Protein AF-A0A2G6L198-F1 (afdb_monomer)

Sequence (129 aa):
MAYTSDKLAKISSIAIVVSGALMYVSYLLYLPMPAVFESAATESVGLVLYSLATAGAGFTAWGLMLLKTTVAGISRQQVLQATSVGFGLLGFMRLGTAVFPHTPFEQIIYVPVSEFVIFTLLAIKFYKS

Nearest PDB structures (foldseek):
  7eib-assembly1_A  TM=4.326E-01  e=2.727E+00  Homo sapiens
  6gkf-assembly4_G  TM=3.905E-01  e=4.730E+00  Homo sapiens

Mean predicted aligned error: 4.86 Å

pLDDT: mean 91.16, std 10.25, range [50.06, 98.31]

Foldseek 3Di:
DVVVVVVVLLVVLVVLLVQLVVLQVVLLVCLVPVVVVDDPPPLCPNVVSLVSNLVSLVSNLVSQQSNQQDPVGGDPLSNLQSLLSSLQSLLVSLVSCLVRPGPPCVVVSVVSVVSNVVSNVSSVVSNVD

Secondary structure (DSSP, 8-state):
-HHHHHHHHHHHHHHHHHHHHHHHHHHHHHTT-GGGT--TT-TTHHHHHHHHHHHHHHHHHHHHHHHH-BTTB--HHHHHHHHHHHHHHHHHHHHHHHHS--TTGGGGTHHHHHHHHHHHHHHHHHHT-

Structure (mmCIF, N/CA/C/O backbone):
data_AF-A0A2G6L198-F1
#
_entry.id   AF-A0A2G6L198-F1
#
loop_
_atom_site.group_PDB
_atom_site.id
_atom_site.type_symbol
_atom_site.label_atom_id
_atom_site.label_alt_id
_atom_site.label_comp_id
_atom_site.label_asym_id
_atom_site.label_entity_id
_atom_site.label_seq_id
_atom_site.pdbx_PDB_ins_code
_atom_site.Cartn_x
_atom_site.Cartn_y
_atom_site.Cartn_z
_atom_site.occupancy
_atom_site.B_iso_or_equiv
_atom_site.auth_seq_id
_atom_site.auth_comp_id
_atom_site.auth_asym_id
_atom_site.auth_atom_id
_atom_site.pdbx_PDB_model_num
ATOM 1 N N . MET A 1 1 ? -6.207 5.618 34.904 1.00 50.06 1 MET A N 1
ATOM 2 C CA . MET A 1 1 ? -5.335 4.754 34.071 1.00 50.06 1 MET A CA 1
ATOM 3 C C . MET A 1 1 ? -5.929 4.430 32.698 1.00 50.06 1 MET A C 1
ATOM 5 O O . MET A 1 1 ? -5.174 4.476 31.739 1.00 50.06 1 MET A O 1
ATOM 9 N N . ALA A 1 2 ? -7.240 4.181 32.556 1.00 56.91 2 ALA A N 1
ATOM 10 C CA . ALA A 1 2 ? -7.855 3.858 31.255 1.00 56.91 2 ALA A CA 1
ATOM 11 C C . ALA A 1 2 ? -7.693 4.951 30.170 1.00 56.91 2 ALA A C 1
ATOM 13 O O . ALA A 1 2 ? -7.368 4.640 29.031 1.00 56.91 2 ALA A O 1
ATOM 14 N N . TYR A 1 3 ? -7.822 6.235 30.530 1.00 53.38 3 TYR A N 1
ATOM 15 C CA . TYR A 1 3 ? -7.742 7.359 29.579 1.00 53.38 3 TYR A CA 1
ATOM 16 C C . TYR A 1 3 ? -6.371 7.503 28.886 1.00 53.38 3 TYR A C 1
ATOM 18 O O . TYR A 1 3 ? -6.286 7.785 27.693 1.00 53.38 3 TYR A O 1
ATOM 26 N N . THR A 1 4 ? -5.276 7.278 29.618 1.00 61.41 4 THR A N 1
ATOM 27 C CA . THR A 1 4 ? -3.911 7.381 29.073 1.00 61.41 4 THR A CA 1
ATOM 28 C C . THR A 1 4 ? -3.585 6.218 28.133 1.00 61.41 4 THR A C 1
ATOM 30 O O . THR A 1 4 ? -2.921 6.421 27.118 1.00 61.41 4 THR A O 1
ATOM 33 N N . SER A 1 5 ? -4.094 5.019 28.441 1.00 67.19 5 SER A N 1
ATOM 34 C CA . SER A 1 5 ? -3.927 3.815 27.617 1.00 67.19 5 SER A CA 1
ATOM 35 C C . SER A 1 5 ? -4.630 3.951 26.265 1.00 67.19 5 SER A C 1
ATOM 37 O O . SER A 1 5 ? -4.066 3.569 25.244 1.00 67.19 5 SER A O 1
ATOM 39 N N . ASP A 1 6 ? -5.824 4.544 26.248 1.00 77.88 6 ASP A N 1
ATOM 40 C CA . ASP A 1 6 ? -6.629 4.706 25.033 1.00 77.88 6 ASP A CA 1
ATOM 41 C C . ASP A 1 6 ? -6.017 5.748 24.075 1.00 77.88 6 ASP A C 1
ATOM 43 O O . ASP A 1 6 ? -5.909 5.547 22.863 1.00 77.88 6 ASP A O 1
ATOM 47 N N . LYS A 1 7 ? -5.476 6.838 24.638 1.00 83.25 7 LYS A N 1
ATOM 48 C CA . LYS A 1 7 ? -4.724 7.843 23.874 1.00 83.25 7 LYS A CA 1
ATOM 49 C C . LYS A 1 7 ? -3.444 7.265 23.264 1.00 83.25 7 LYS A C 1
ATOM 51 O O . LYS A 1 7 ? -3.146 7.551 22.105 1.00 83.25 7 LYS A O 1
ATOM 56 N N . LEU A 1 8 ? -2.698 6.462 24.025 1.00 85.75 8 LEU A N 1
ATOM 57 C CA . LEU A 1 8 ? -1.466 5.833 23.545 1.00 85.75 8 LEU A CA 1
ATOM 58 C C . LEU A 1 8 ? -1.761 4.819 22.433 1.00 85.75 8 LEU A C 1
ATOM 60 O O . LEU A 1 8 ? -1.126 4.883 21.386 1.00 85.75 8 LEU A O 1
ATOM 64 N N . ALA A 1 9 ? -2.788 3.979 22.600 1.00 86.00 9 ALA A N 1
ATOM 65 C CA . ALA A 1 9 ? -3.231 3.037 21.572 1.00 86.00 9 ALA A CA 1
ATOM 66 C C . ALA A 1 9 ? -3.615 3.745 20.263 1.00 86.00 9 ALA A C 1
ATOM 68 O O . ALA A 1 9 ? -3.202 3.329 19.175 1.00 86.00 9 ALA A O 1
ATOM 69 N N . LYS A 1 10 ? -4.341 4.866 20.355 1.00 89.56 10 LYS A N 1
ATOM 70 C CA . LYS A 1 10 ? -4.702 5.673 19.185 1.00 89.56 10 LYS A CA 1
ATOM 71 C C . LYS A 1 10 ? -3.473 6.253 18.486 1.00 89.56 10 LYS A C 1
ATOM 73 O O . LYS A 1 10 ? -3.371 6.151 17.267 1.00 89.56 10 LYS A O 1
ATOM 78 N N . ILE A 1 11 ? -2.528 6.819 19.239 1.00 94.00 11 ILE A N 1
ATOM 79 C CA . ILE A 1 11 ? -1.282 7.371 18.681 1.00 94.00 11 ILE A CA 1
ATOM 80 C C . ILE A 1 11 ? -0.462 6.275 17.996 1.00 94.00 11 ILE A C 1
ATOM 82 O O . ILE A 1 11 ? -0.042 6.464 16.857 1.00 94.00 11 ILE A O 1
ATOM 86 N N . SER A 1 12 ? -0.281 5.120 18.640 1.00 92.19 12 SER A N 1
ATOM 87 C CA . SER A 1 12 ? 0.432 3.981 18.052 1.00 92.19 12 SER A CA 1
ATOM 88 C C . SER A 1 12 ? -0.234 3.498 16.765 1.00 92.19 12 SER A C 1
ATOM 90 O O . SER A 1 12 ? 0.453 3.237 15.783 1.00 92.19 12 SER A O 1
ATOM 92 N N . SER A 1 13 ? -1.566 3.447 16.727 1.00 94.12 13 SER A N 1
ATOM 93 C CA . SER A 1 13 ? -2.303 3.037 15.527 1.00 94.12 13 SER A CA 1
ATOM 94 C C . SER A 1 13 ? -2.120 4.030 14.374 1.00 94.12 13 SER A C 1
ATOM 96 O O . SER A 1 13 ? -1.880 3.613 13.243 1.00 94.12 13 SER A O 1
ATOM 98 N N . ILE A 1 14 ? -2.155 5.341 14.655 1.00 95.94 14 ILE A N 1
ATOM 99 C CA . ILE A 1 14 ? -1.842 6.382 13.660 1.00 95.94 14 ILE A CA 1
ATOM 100 C C . ILE A 1 14 ? -0.406 6.225 13.164 1.00 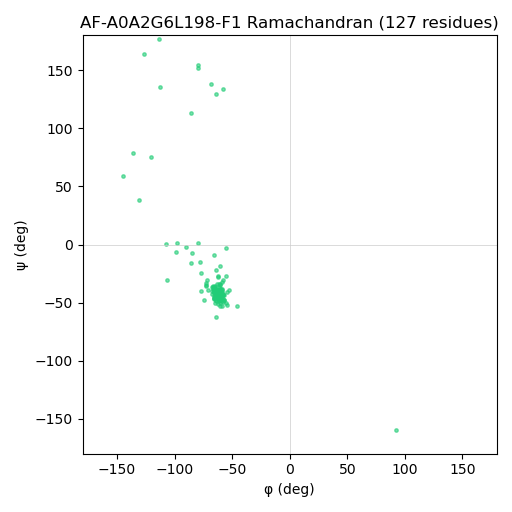95.94 14 ILE A C 1
ATOM 102 O O . ILE A 1 14 ? -0.181 6.256 11.957 1.00 95.94 14 ILE A O 1
ATOM 106 N N . ALA A 1 15 ? 0.554 6.031 14.071 1.00 96.75 15 ALA A N 1
ATOM 107 C CA . ALA A 1 15 ? 1.954 5.849 13.707 1.00 96.75 15 ALA A CA 1
ATOM 108 C C . ALA A 1 15 ? 2.131 4.653 12.760 1.00 96.75 15 ALA A C 1
ATOM 110 O O . ALA A 1 15 ? 2.784 4.798 11.734 1.00 96.75 15 ALA A O 1
ATOM 111 N N . ILE A 1 16 ? 1.469 3.522 13.029 1.00 96.88 16 ILE A N 1
ATOM 112 C CA . ILE A 1 16 ? 1.488 2.342 12.151 1.00 96.88 16 ILE A CA 1
ATOM 113 C C . ILE A 1 16 ? 0.915 2.670 10.763 1.00 96.88 16 ILE A C 1
ATOM 115 O O . ILE A 1 16 ? 1.536 2.328 9.756 1.00 96.88 16 ILE A O 1
ATOM 119 N N . VAL A 1 17 ? -0.233 3.358 10.689 1.00 97.56 17 VAL A N 1
ATOM 120 C CA . VAL A 1 17 ? -0.828 3.765 9.401 1.00 97.56 17 VAL A CA 1
ATOM 121 C C . VAL A 1 17 ? 0.123 4.667 8.619 1.00 97.56 17 VAL A C 1
ATOM 123 O O . VAL A 1 17 ? 0.334 4.437 7.429 1.00 97.56 17 VAL A O 1
ATOM 126 N N . VAL A 1 18 ? 0.699 5.674 9.280 1.00 97.50 18 VAL A N 1
ATOM 127 C CA . VAL A 1 18 ? 1.620 6.637 8.664 1.00 97.50 18 VAL A CA 1
ATOM 128 C C . VAL A 1 18 ? 2.895 5.942 8.198 1.00 97.50 18 VAL A C 1
ATOM 130 O O . VAL A 1 18 ? 3.307 6.149 7.062 1.00 97.50 18 VAL A O 1
ATOM 133 N N . SER A 1 19 ? 3.493 5.076 9.019 1.00 97.38 19 SER A N 1
ATOM 134 C CA . SER A 1 19 ? 4.659 4.282 8.626 1.00 97.38 19 SER A CA 1
ATOM 135 C C . SER A 1 19 ? 4.355 3.400 7.417 1.00 97.38 19 SER A C 1
ATOM 137 O O . SER A 1 19 ? 5.141 3.387 6.473 1.00 97.38 19 SER A O 1
ATOM 139 N N . GLY A 1 20 ? 3.198 2.729 7.401 1.00 97.44 20 GLY A N 1
ATOM 140 C CA . GLY A 1 20 ? 2.770 1.928 6.256 1.00 97.44 20 GLY A CA 1
ATOM 141 C C . GLY A 1 20 ? 2.600 2.759 4.983 1.00 97.44 20 GLY A C 1
ATOM 142 O O . GLY A 1 20 ? 3.117 2.390 3.931 1.00 97.44 20 GLY A O 1
ATOM 143 N N . ALA A 1 21 ? 1.966 3.928 5.095 1.00 97.25 21 ALA A N 1
ATOM 144 C CA . ALA A 1 21 ? 1.790 4.849 3.977 1.00 97.25 21 ALA A CA 1
ATOM 145 C C . ALA A 1 21 ? 3.128 5.395 3.454 1.00 97.25 21 ALA A C 1
ATOM 147 O O . ALA A 1 21 ? 3.320 5.466 2.245 1.00 97.25 21 ALA A O 1
ATOM 148 N N . LEU A 1 22 ? 4.074 5.737 4.334 1.00 97.62 22 LEU A N 1
ATOM 149 C CA . LEU A 1 22 ? 5.402 6.218 3.939 1.00 97.62 22 LEU A CA 1
ATOM 150 C C . LEU A 1 22 ? 6.207 5.142 3.201 1.00 97.62 22 LEU A C 1
ATOM 152 O O . LEU A 1 22 ? 6.780 5.430 2.153 1.00 97.62 22 LEU A O 1
ATOM 156 N N . MET A 1 23 ? 6.211 3.907 3.715 1.00 96.69 23 MET A N 1
ATOM 157 C CA . MET A 1 23 ? 6.848 2.758 3.054 1.00 96.69 23 MET A CA 1
ATOM 158 C C . MET A 1 23 ? 6.230 2.463 1.684 1.00 96.69 23 MET A C 1
ATOM 160 O O . MET A 1 23 ? 6.914 2.036 0.762 1.00 96.69 23 MET A O 1
ATOM 164 N N . TYR A 1 24 ? 4.926 2.683 1.553 1.00 97.19 24 TYR A N 1
ATOM 165 C CA . TYR A 1 24 ? 4.206 2.482 0.307 1.00 97.19 24 TYR A CA 1
ATOM 166 C C . TYR A 1 24 ? 4.500 3.583 -0.721 1.00 97.19 24 TYR A C 1
ATOM 168 O O . TYR A 1 24 ? 4.811 3.307 -1.879 1.00 97.19 24 TYR A O 1
ATOM 176 N N . VAL A 1 25 ? 4.440 4.846 -0.292 1.00 96.38 25 VAL A N 1
ATOM 177 C CA . VAL A 1 25 ? 4.685 6.010 -1.152 1.00 96.38 25 VAL A CA 1
ATOM 178 C C . VAL A 1 25 ? 6.130 6.045 -1.643 1.00 96.38 25 VAL A C 1
ATOM 180 O O . VAL A 1 25 ? 6.352 6.410 -2.794 1.00 96.38 25 VAL A O 1
ATOM 183 N N . SER A 1 26 ? 7.109 5.631 -0.833 1.00 94.25 26 SER A N 1
ATOM 184 C CA . SER A 1 26 ? 8.511 5.599 -1.269 1.00 94.25 26 SER A CA 1
ATOM 185 C C . SER A 1 26 ? 8.722 4.708 -2.496 1.00 94.25 26 SER A C 1
ATOM 187 O O . SER A 1 26 ? 9.440 5.103 -3.412 1.00 94.25 26 SER A O 1
ATOM 189 N N . TYR A 1 27 ? 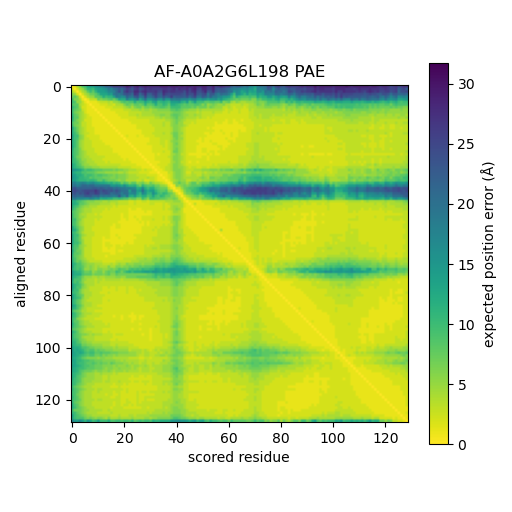8.042 3.562 -2.575 1.00 95.44 27 TYR A N 1
ATOM 190 C CA . TYR A 1 27 ? 8.086 2.709 -3.763 1.00 95.44 27 TYR A CA 1
ATOM 191 C C . TYR A 1 27 ? 7.423 3.361 -4.979 1.00 95.44 27 TYR A C 1
ATOM 193 O O . TYR A 1 27 ? 7.979 3.328 -6.073 1.00 95.44 27 TYR A O 1
ATOM 201 N N . LEU A 1 28 ? 6.268 4.008 -4.796 1.00 94.88 28 LEU A N 1
ATOM 202 C CA . LEU A 1 28 ? 5.597 4.712 -5.893 1.00 94.88 28 LEU A CA 1
ATOM 203 C C . LEU A 1 28 ? 6.424 5.874 -6.451 1.00 94.88 28 LEU A C 1
ATOM 205 O O . LEU A 1 28 ? 6.357 6.142 -7.646 1.00 94.88 28 LEU A O 1
ATOM 209 N N . LEU A 1 29 ? 7.191 6.555 -5.599 1.00 94.12 29 LEU A N 1
ATOM 210 C CA . LEU A 1 29 ? 8.123 7.601 -6.020 1.00 94.12 29 LEU A CA 1
ATOM 211 C C . LEU A 1 29 ? 9.355 7.025 -6.723 1.00 94.12 29 LEU A C 1
ATOM 213 O O . LEU A 1 29 ? 9.868 7.655 -7.641 1.00 94.12 29 LEU A O 1
ATOM 217 N N . TYR A 1 30 ? 9.808 5.838 -6.320 1.00 93.00 30 TYR A N 1
ATOM 218 C CA . TYR A 1 30 ? 10.918 5.136 -6.962 1.00 93.00 30 TYR A CA 1
ATOM 219 C C . TYR A 1 30 ? 10.593 4.705 -8.394 1.00 93.00 30 TYR A C 1
ATOM 221 O O . TYR A 1 30 ? 11.386 4.963 -9.294 1.00 93.00 30 TYR A O 1
ATOM 229 N N . LEU A 1 31 ? 9.416 4.113 -8.613 1.00 92.12 31 LEU A N 1
ATOM 230 C CA . LEU A 1 31 ? 8.998 3.537 -9.896 1.00 92.12 31 LEU A CA 1
ATOM 231 C C . LEU A 1 31 ? 9.273 4.416 -11.139 1.00 92.12 31 LEU A C 1
ATOM 233 O O . LEU A 1 31 ? 9.906 3.925 -12.071 1.00 92.12 31 LEU A O 1
ATOM 237 N N . PRO A 1 32 ? 8.848 5.694 -11.198 1.00 92.38 32 PRO A N 1
ATOM 238 C CA . PRO A 1 32 ? 9.071 6.530 -12.378 1.00 92.38 32 PRO A CA 1
ATOM 239 C C . PRO A 1 32 ? 10.499 7.084 -12.492 1.00 92.38 32 PRO A C 1
ATOM 241 O O . PRO A 1 32 ? 10.857 7.616 -13.541 1.00 92.38 32 PRO A O 1
ATOM 244 N N . MET A 1 33 ? 11.302 7.033 -11.424 1.00 90.94 33 MET A N 1
ATOM 245 C CA . MET A 1 33 ? 12.623 7.670 -11.370 1.00 90.94 33 MET A CA 1
ATOM 246 C C . MET A 1 33 ? 13.647 6.852 -10.558 1.00 90.94 33 MET A C 1
ATOM 248 O O . MET A 1 33 ? 14.236 7.371 -9.606 1.00 90.94 33 MET A O 1
ATOM 252 N N . PRO A 1 34 ? 13.927 5.591 -10.940 1.00 87.44 34 PRO A N 1
ATOM 253 C CA . PRO A 1 34 ? 14.809 4.705 -10.173 1.00 87.44 34 PRO A CA 1
ATOM 254 C C . PRO A 1 34 ? 16.224 5.279 -9.994 1.00 87.44 34 PRO A C 1
ATOM 256 O O . PRO A 1 34 ? 16.817 5.144 -8.925 1.00 87.44 34 PRO A O 1
ATOM 259 N N . ALA A 1 35 ? 16.716 6.039 -10.979 1.00 85.88 35 ALA A N 1
ATOM 260 C CA . ALA A 1 35 ? 18.033 6.680 -10.961 1.00 85.88 35 ALA A CA 1
ATOM 261 C C . ALA A 1 35 ? 18.254 7.688 -9.811 1.00 85.88 35 ALA A C 1
ATOM 263 O O . ALA A 1 35 ? 19.395 8.017 -9.503 1.00 85.88 35 ALA A O 1
ATOM 264 N N . VAL A 1 36 ? 17.191 8.196 -9.172 1.00 86.12 36 VAL A N 1
ATOM 265 C CA . VAL A 1 36 ? 17.307 9.091 -8.000 1.00 86.12 36 VAL A CA 1
ATOM 266 C C . VAL A 1 36 ? 17.653 8.308 -6.727 1.00 86.12 36 VAL A C 1
ATOM 268 O O . VAL A 1 36 ? 18.217 8.861 -5.784 1.00 86.12 36 VAL A O 1
ATOM 271 N N . PHE A 1 37 ? 17.316 7.020 -6.695 1.00 83.44 37 PHE A N 1
ATOM 272 C CA . PHE A 1 37 ? 17.453 6.149 -5.528 1.00 83.44 37 PHE A CA 1
ATOM 273 C C . PHE A 1 37 ? 18.607 5.160 -5.679 1.00 83.44 37 PHE A C 1
ATOM 275 O O . PHE A 1 37 ? 19.212 4.748 -4.690 1.00 83.44 37 PHE A O 1
ATOM 282 N N . GLU A 1 38 ? 18.902 4.764 -6.912 1.00 81.38 38 GLU A N 1
ATOM 283 C CA . GLU A 1 38 ? 19.961 3.822 -7.224 1.00 81.38 38 GLU A CA 1
ATOM 284 C C . GLU A 1 38 ? 21.294 4.553 -7.367 1.00 81.38 38 GLU A C 1
ATOM 286 O O . GLU A 1 38 ? 21.528 5.319 -8.299 1.00 81.38 38 GLU A O 1
ATOM 291 N N . SER A 1 39 ? 22.204 4.282 -6.434 1.00 70.56 39 SER A N 1
ATOM 292 C CA . SER A 1 39 ? 23.628 4.471 -6.698 1.00 70.56 39 SER A CA 1
ATOM 293 C C . SER A 1 39 ? 24.136 3.277 -7.510 1.00 70.56 39 SER A C 1
ATOM 295 O O . SER A 1 39 ? 23.615 2.171 -7.356 1.00 70.56 39 SER A O 1
ATOM 297 N N . ALA A 1 40 ? 25.177 3.464 -8.327 1.00 58.78 40 ALA A N 1
ATOM 298 C CA . ALA A 1 40 ? 25.741 2.438 -9.220 1.00 58.78 40 ALA A CA 1
ATOM 299 C C . ALA A 1 40 ? 26.167 1.107 -8.542 1.00 58.78 40 ALA A C 1
ATOM 301 O O . ALA A 1 40 ? 26.605 0.190 -9.226 1.00 58.78 40 ALA A O 1
ATOM 302 N N . ALA A 1 41 ? 26.062 0.992 -7.214 1.00 55.59 41 ALA A N 1
ATOM 303 C CA . ALA A 1 41 ? 26.450 -0.169 -6.418 1.00 55.59 41 ALA A CA 1
ATOM 304 C C . ALA A 1 41 ? 25.271 -0.991 -5.846 1.00 55.59 41 ALA A C 1
ATOM 306 O O . ALA A 1 41 ? 25.515 -1.957 -5.124 1.00 55.59 41 ALA A O 1
ATOM 307 N N . THR A 1 42 ? 24.007 -0.632 -6.104 1.00 61.81 42 THR A N 1
ATOM 308 C CA . THR A 1 42 ? 22.853 -1.268 -5.435 1.00 61.81 42 THR A CA 1
ATOM 309 C C . THR A 1 42 ? 21.710 -1.605 -6.395 1.00 61.81 42 THR A C 1
ATOM 311 O O . THR A 1 42 ? 20.686 -0.929 -6.403 1.00 61.81 42 THR A O 1
ATOM 314 N N . GLU A 1 43 ? 21.841 -2.701 -7.147 1.00 62.16 43 GLU A N 1
ATOM 315 C CA . GLU A 1 43 ? 20.782 -3.233 -8.035 1.00 62.16 43 GLU A CA 1
ATOM 316 C C . GLU A 1 43 ? 19.534 -3.745 -7.277 1.00 62.16 43 GLU A C 1
ATOM 318 O O . GLU A 1 43 ? 18.502 -4.051 -7.867 1.00 62.16 43 GLU A O 1
ATOM 323 N N . SER A 1 44 ? 19.589 -3.834 -5.944 1.00 79.88 44 SER A N 1
ATOM 324 C CA . SER A 1 44 ? 18.529 -4.416 -5.110 1.00 79.88 44 SER A CA 1
ATOM 325 C C . SER A 1 44 ? 17.568 -3.402 -4.473 1.00 79.88 44 SER A C 1
ATOM 327 O O . SER A 1 44 ? 16.671 -3.811 -3.732 1.00 79.88 44 SER A O 1
ATOM 329 N N . VAL A 1 45 ? 17.718 -2.094 -4.723 1.00 87.75 45 VAL A N 1
ATOM 330 C CA . VAL A 1 45 ? 16.874 -1.058 -4.085 1.00 87.75 45 VAL A CA 1
ATOM 331 C C . VAL A 1 45 ? 15.407 -1.212 -4.478 1.00 87.75 45 VAL A C 1
ATOM 333 O O . VAL A 1 45 ? 14.539 -1.174 -3.603 1.00 87.75 45 VAL A O 1
ATOM 336 N N . GLY A 1 46 ? 15.122 -1.473 -5.757 1.00 88.88 46 GLY A N 1
ATOM 337 C CA . GLY A 1 46 ? 13.755 -1.668 -6.238 1.00 88.88 46 GLY A CA 1
ATOM 338 C C . GLY A 1 46 ? 13.025 -2.809 -5.535 1.00 88.88 46 GLY A C 1
ATOM 339 O O . GLY A 1 46 ? 11.888 -2.636 -5.107 1.00 88.88 46 GLY A O 1
ATOM 340 N N . LEU A 1 47 ? 13.693 -3.947 -5.317 1.00 91.00 47 LEU A N 1
ATOM 341 C CA . LEU A 1 47 ? 13.123 -5.086 -4.585 1.00 91.00 47 LEU A CA 1
ATOM 342 C C . LEU A 1 47 ? 12.896 -4.789 -3.099 1.00 91.00 47 LEU A C 1
ATOM 344 O O . LEU A 1 47 ? 11.898 -5.237 -2.524 1.00 91.00 47 LEU A O 1
ATOM 348 N N . VAL A 1 48 ? 13.796 -4.028 -2.472 1.00 92.38 48 VAL A N 1
ATOM 349 C CA . VAL A 1 48 ? 13.636 -3.598 -1.077 1.00 92.38 48 VAL A CA 1
ATOM 350 C C . VAL A 1 48 ? 12.432 -2.671 -0.947 1.00 92.38 48 VAL A C 1
ATOM 352 O O . VAL A 1 48 ? 11.563 -2.923 -0.114 1.00 92.38 48 VAL A O 1
ATOM 355 N N . LEU A 1 49 ? 12.332 -1.643 -1.792 1.00 93.88 49 LEU A N 1
ATOM 356 C CA . LEU A 1 49 ? 11.207 -0.706 -1.777 1.00 93.88 49 LEU A CA 1
ATOM 357 C C . LEU A 1 49 ? 9.889 -1.399 -2.128 1.00 93.88 49 LEU A C 1
ATOM 359 O O . LEU A 1 49 ? 8.882 -1.170 -1.466 1.00 93.88 49 LEU A O 1
ATOM 363 N N . TYR A 1 50 ? 9.913 -2.318 -3.090 1.00 94.56 50 TYR A N 1
ATOM 364 C CA . TYR A 1 50 ? 8.781 -3.173 -3.424 1.00 94.56 50 TYR A CA 1
ATOM 365 C C . TYR A 1 50 ? 8.310 -3.987 -2.195 1.00 94.56 50 TYR A C 1
ATOM 367 O O . TYR A 1 50 ? 7.126 -4.007 -1.842 1.00 94.56 50 TYR A O 1
ATOM 375 N N . SER A 1 51 ? 9.240 -4.623 -1.479 1.00 94.75 51 SER A N 1
ATOM 376 C CA . SER A 1 51 ? 8.921 -5.415 -0.282 1.00 94.75 51 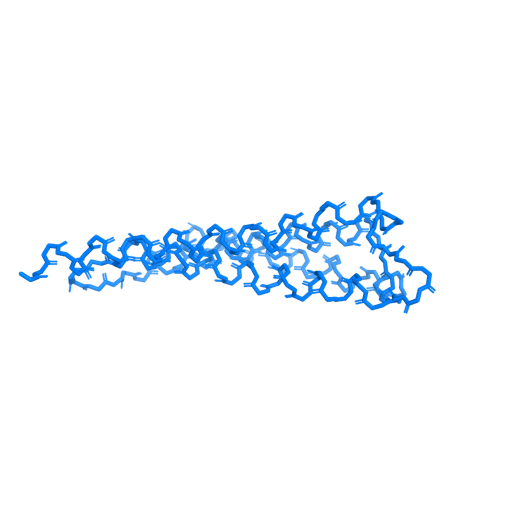SER A CA 1
ATOM 377 C C . SER A 1 51 ? 8.393 -4.535 0.853 1.00 94.75 51 SER A C 1
ATOM 379 O O . SER A 1 51 ? 7.427 -4.899 1.529 1.00 94.75 51 SER A O 1
ATOM 381 N N . LEU A 1 52 ? 8.976 -3.346 1.027 1.00 96.06 52 LEU A N 1
ATOM 382 C CA . LEU A 1 52 ? 8.521 -2.348 1.992 1.00 96.06 52 LEU A CA 1
ATOM 383 C C . LEU A 1 52 ? 7.118 -1.842 1.668 1.00 96.06 52 LEU A C 1
ATOM 385 O O . LEU A 1 52 ? 6.309 -1.731 2.581 1.00 96.06 52 LEU A O 1
ATOM 389 N N . ALA A 1 53 ? 6.787 -1.595 0.403 1.00 97.19 53 ALA A N 1
ATOM 390 C CA . ALA A 1 53 ? 5.439 -1.192 0.018 1.00 97.19 53 ALA A CA 1
ATOM 391 C C . ALA A 1 53 ? 4.412 -2.306 0.249 1.00 97.19 53 ALA A C 1
ATOM 393 O O . ALA A 1 53 ? 3.310 -2.033 0.727 1.00 97.19 53 ALA A O 1
ATOM 394 N N . THR A 1 54 ? 4.792 -3.564 0.013 1.00 96.81 54 THR A N 1
ATOM 395 C CA . THR A 1 54 ? 3.953 -4.729 0.340 1.00 96.81 54 THR A CA 1
ATOM 396 C C . THR A 1 54 ? 3.670 -4.797 1.845 1.00 96.81 54 THR A C 1
ATOM 398 O O . THR A 1 54 ? 2.513 -4.904 2.262 1.00 96.81 54 THR A O 1
ATOM 401 N N . ALA A 1 55 ? 4.710 -4.675 2.676 1.00 97.50 55 ALA A N 1
ATOM 402 C CA . ALA A 1 55 ? 4.561 -4.606 4.130 1.00 97.50 55 ALA A CA 1
ATOM 403 C C . ALA A 1 55 ? 3.756 -3.369 4.562 1.00 97.50 55 ALA A C 1
ATOM 405 O O . ALA A 1 55 ? 2.898 -3.458 5.440 1.00 97.50 55 ALA A O 1
ATOM 406 N N . GLY A 1 56 ? 3.979 -2.236 3.896 1.00 97.69 56 GLY A N 1
ATOM 407 C CA . GLY A 1 56 ? 3.312 -0.966 4.142 1.00 97.69 56 GLY A CA 1
ATOM 408 C C . GLY A 1 56 ? 1.807 -1.041 3.914 1.00 97.69 56 GLY A C 1
ATOM 409 O O . GLY A 1 56 ? 1.046 -0.586 4.765 1.00 97.69 56 GLY A O 1
ATOM 410 N N . ALA A 1 57 ? 1.360 -1.714 2.850 1.00 97.81 57 ALA A N 1
ATOM 411 C CA . ALA A 1 57 ? -0.056 -1.999 2.621 1.00 97.81 57 ALA A CA 1
ATOM 412 C C . ALA A 1 57 ? -0.675 -2.814 3.775 1.00 97.81 57 ALA A C 1
ATOM 414 O O . ALA A 1 57 ? -1.783 -2.516 4.233 1.00 97.81 57 ALA A O 1
ATOM 415 N N . GLY A 1 58 ? 0.065 -3.802 4.292 1.00 97.31 58 GLY A N 1
ATOM 416 C CA . GLY A 1 58 ? -0.320 -4.577 5.472 1.00 97.31 58 GLY A CA 1
ATOM 417 C C . GLY A 1 58 ? -0.399 -3.728 6.744 1.00 97.31 58 GLY A C 1
ATOM 418 O O . GLY A 1 58 ? -1.389 -3.802 7.474 1.00 97.31 58 GLY A O 1
ATOM 419 N N . PHE A 1 59 ? 0.595 -2.872 6.989 1.00 97.31 59 PHE A N 1
ATOM 420 C CA . PHE A 1 59 ? 0.602 -1.944 8.122 1.00 97.31 59 PHE A CA 1
ATOM 421 C C . PHE A 1 59 ? -0.531 -0.930 8.045 1.00 97.31 59 PHE A C 1
ATOM 423 O O . PHE A 1 59 ? -1.187 -0.692 9.054 1.00 97.31 59 PHE A O 1
ATOM 430 N N . THR A 1 60 ? -0.839 -0.380 6.873 1.00 97.50 60 THR A N 1
ATOM 431 C CA . THR A 1 60 ? -1.988 0.515 6.715 1.00 97.50 60 THR A CA 1
ATOM 432 C C . THR A 1 60 ? -3.292 -0.202 7.056 1.00 97.50 60 THR A C 1
ATOM 434 O O . THR A 1 60 ? -4.072 0.315 7.856 1.00 97.50 60 THR A O 1
ATOM 437 N N . ALA A 1 61 ? -3.517 -1.413 6.537 1.00 97.00 61 ALA A N 1
ATOM 438 C CA . ALA A 1 61 ? -4.700 -2.201 6.884 1.00 97.00 61 ALA A CA 1
ATOM 439 C C . ALA A 1 61 ? -4.766 -2.503 8.392 1.00 97.00 61 ALA A C 1
ATOM 441 O O . ALA A 1 61 ? -5.804 -2.309 9.024 1.00 97.00 61 ALA A O 1
ATOM 442 N N . TRP A 1 62 ? -3.655 -2.923 8.998 1.00 95.94 62 TRP A N 1
ATOM 443 C CA . TRP A 1 62 ? -3.607 -3.226 10.426 1.00 95.94 62 TRP A CA 1
ATOM 444 C C . TRP A 1 62 ? -3.821 -1.983 11.295 1.00 95.94 62 TRP A C 1
ATOM 446 O O . TRP A 1 62 ? -4.663 -1.991 12.191 1.00 95.94 62 TRP A O 1
ATOM 456 N N . GLY A 1 63 ? -3.143 -0.880 11.000 1.00 95.06 63 GLY A N 1
ATOM 457 C CA . GLY A 1 63 ? -3.330 0.376 11.715 1.00 95.06 63 GLY A CA 1
ATOM 458 C C . GLY A 1 63 ? -4.777 0.879 11.631 1.00 95.06 63 GLY A C 1
ATOM 459 O O . GLY A 1 63 ? -5.326 1.324 12.637 1.00 95.06 63 GLY A O 1
ATOM 460 N N . LEU A 1 64 ? -5.445 0.719 10.482 1.00 94.62 64 LEU A N 1
ATOM 461 C CA . LEU A 1 64 ? -6.873 1.032 10.333 1.00 94.62 64 LEU A CA 1
ATOM 462 C C . LEU A 1 64 ? -7.777 0.128 11.181 1.00 94.62 64 LEU A C 1
ATOM 464 O O . LEU A 1 64 ? -8.773 0.612 11.720 1.00 94.62 64 LEU A O 1
ATOM 468 N N . MET A 1 65 ? -7.442 -1.160 11.318 1.00 94.94 65 MET A N 1
ATOM 469 C CA . MET A 1 65 ? -8.148 -2.061 12.236 1.00 94.94 65 MET A CA 1
ATOM 470 C C . MET A 1 65 ? -7.991 -1.590 13.681 1.00 94.94 65 MET A C 1
ATOM 472 O O . MET A 1 65 ? -8.992 -1.395 14.364 1.00 94.94 65 MET A O 1
ATOM 476 N N . LEU A 1 66 ? -6.756 -1.334 14.120 1.00 93.12 66 LEU A N 1
ATOM 477 C CA . LEU A 1 66 ? -6.468 -0.901 15.489 1.00 93.12 66 LEU A CA 1
ATOM 478 C C . LEU A 1 66 ? -7.133 0.437 15.835 1.00 93.12 66 LEU A C 1
ATOM 480 O O . LEU A 1 66 ? -7.643 0.591 16.940 1.00 93.12 66 LEU A O 1
ATOM 484 N N . LEU A 1 67 ? -7.216 1.367 14.878 1.00 91.19 67 LEU A N 1
ATOM 485 C CA . LEU A 1 67 ? -7.928 2.639 15.048 1.00 91.19 67 LEU A CA 1
ATOM 486 C C . LEU A 1 67 ? -9.427 2.479 15.314 1.00 91.19 67 LEU A C 1
ATOM 488 O O . LEU A 1 67 ? -10.038 3.366 15.910 1.00 91.19 67 LEU A O 1
ATOM 492 N N . LYS A 1 68 ? -10.026 1.395 14.820 1.00 89.06 68 LYS A N 1
ATOM 493 C CA . LYS A 1 68 ? -11.458 1.107 14.949 1.00 89.06 68 LYS A CA 1
ATOM 494 C C . LYS A 1 68 ? -11.768 0.123 16.079 1.00 89.06 68 LYS A C 1
ATOM 496 O O . LYS A 1 68 ? -12.946 -0.111 16.350 1.00 89.06 68 LYS A O 1
ATOM 501 N N . THR A 1 69 ? -10.746 -0.447 16.715 1.00 89.56 69 THR A N 1
ATOM 502 C CA . THR A 1 69 ? -10.908 -1.354 17.850 1.00 89.56 69 THR A CA 1
ATOM 503 C C . THR A 1 69 ? -11.535 -0.608 19.019 1.00 89.56 69 THR A C 1
ATOM 505 O O . THR A 1 69 ? -11.078 0.461 19.416 1.00 89.56 69 THR A O 1
ATOM 508 N N . THR A 1 70 ? -12.586 -1.192 19.583 1.00 85.50 70 THR A N 1
ATOM 509 C CA . THR A 1 70 ? -13.255 -0.675 20.780 1.00 85.50 70 THR A CA 1
ATOM 510 C C . THR A 1 70 ? -13.060 -1.637 21.948 1.00 85.50 70 THR A C 1
ATOM 512 O O . THR A 1 70 ? -12.517 -2.729 21.782 1.00 85.50 70 THR A O 1
ATOM 515 N N . VAL A 1 71 ? -13.562 -1.276 23.131 1.00 81.75 71 VAL A N 1
ATOM 516 C CA . VAL A 1 71 ? -13.598 -2.180 24.296 1.00 81.75 71 VAL A CA 1
ATOM 517 C C . VAL A 1 71 ? -14.371 -3.473 23.989 1.00 81.75 71 VAL A C 1
ATOM 519 O O . VAL A 1 71 ? -14.025 -4.531 24.502 1.00 81.75 71 VAL A O 1
ATOM 522 N N . ALA A 1 72 ? -15.375 -3.411 23.107 1.00 83.06 72 ALA A N 1
ATOM 523 C CA . ALA A 1 72 ? -16.137 -4.575 22.648 1.00 83.06 72 ALA A CA 1
ATOM 524 C C . ALA A 1 72 ? -15.406 -5.402 21.566 1.00 83.06 72 ALA A C 1
ATOM 526 O O . ALA A 1 72 ? -15.949 -6.387 21.069 1.00 83.06 72 ALA A O 1
ATOM 527 N N . GLY A 1 73 ? -14.183 -5.013 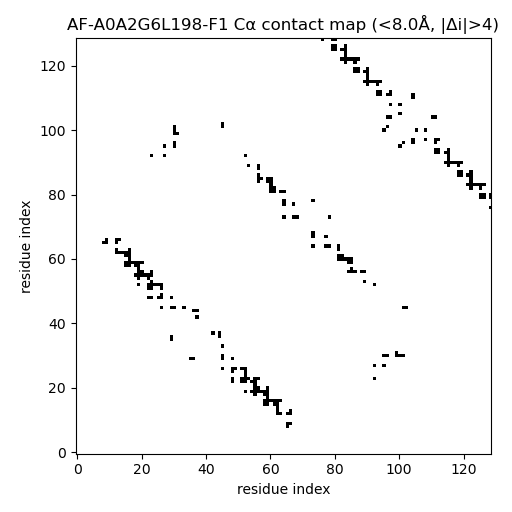21.192 1.00 88.44 73 GLY A N 1
ATOM 528 C CA . GLY A 1 73 ? -13.391 -5.634 20.136 1.00 88.44 73 GLY A CA 1
ATOM 529 C C . GLY A 1 73 ? -13.583 -4.978 18.767 1.00 88.44 73 GLY A C 1
ATOM 530 O O . GLY A 1 73 ? -13.990 -3.815 18.659 1.00 88.44 73 GLY A O 1
ATOM 531 N N . ILE A 1 74 ? -13.239 -5.736 17.721 1.00 92.62 74 ILE A N 1
ATOM 532 C CA . ILE A 1 74 ? -13.368 -5.350 16.311 1.00 92.62 74 ILE A CA 1
ATOM 533 C C . ILE A 1 74 ? -14.428 -6.218 15.629 1.00 92.62 74 ILE A C 1
ATOM 535 O O . ILE A 1 74 ? -14.464 -7.437 15.808 1.00 92.62 74 ILE A O 1
ATOM 539 N N . SER A 1 75 ? -15.305 -5.601 14.839 1.00 94.19 75 SER A N 1
ATOM 540 C CA . SER A 1 75 ? -16.329 -6.331 14.095 1.00 94.19 75 SER A CA 1
ATOM 541 C C . SER A 1 75 ? -15.755 -6.966 12.828 1.00 94.19 75 SER A C 1
ATOM 543 O O . SER A 1 75 ? -14.802 -6.465 12.225 1.00 94.19 75 SER A O 1
ATOM 545 N N . ARG A 1 76 ? -16.392 -8.045 12.357 1.00 94.56 76 ARG A N 1
ATOM 546 C CA . ARG A 1 76 ? -16.037 -8.681 11.077 1.00 94.56 76 ARG A CA 1
ATOM 547 C C . ARG A 1 76 ? -16.050 -7.679 9.920 1.00 94.56 76 ARG A C 1
ATOM 549 O O . ARG A 1 76 ? -15.151 -7.703 9.088 1.00 94.56 76 ARG A O 1
ATOM 556 N N . GLN A 1 77 ? -17.038 -6.786 9.886 1.00 94.31 77 GLN A N 1
ATOM 557 C CA . GLN A 1 77 ? -17.154 -5.771 8.841 1.00 94.31 77 GLN A CA 1
ATOM 558 C C . GLN A 1 77 ? -15.973 -4.790 8.870 1.00 94.31 77 GLN A C 1
ATOM 560 O O . GLN A 1 77 ? -15.433 -4.444 7.825 1.00 94.31 77 GLN A O 1
ATOM 565 N N . GLN A 1 78 ? -15.524 -4.372 10.057 1.00 94.31 78 GLN A N 1
ATOM 566 C CA . GLN A 1 78 ? -14.363 -3.487 10.190 1.00 94.31 78 GLN A CA 1
ATOM 567 C C . GLN A 1 78 ? -13.073 -4.160 9.710 1.00 94.31 78 GLN A C 1
ATOM 569 O O . GLN A 1 78 ? -12.280 -3.512 9.026 1.00 94.31 78 GLN A O 1
ATOM 574 N N . VAL A 1 79 ? -12.891 -5.450 10.021 1.00 96.25 79 VAL A N 1
ATOM 575 C CA . VAL A 1 79 ? -11.766 -6.247 9.508 1.00 96.25 79 VAL A CA 1
ATOM 576 C C . VAL A 1 79 ? -11.815 -6.294 7.983 1.00 96.25 79 VAL A C 1
ATOM 578 O O . VAL A 1 79 ? -10.852 -5.894 7.340 1.00 96.25 79 VAL A O 1
ATOM 581 N N . LEU A 1 80 ? -12.949 -6.691 7.396 1.00 96.75 80 LEU A N 1
ATOM 582 C CA . LEU A 1 80 ? -13.097 -6.799 5.939 1.00 96.75 80 LEU A CA 1
ATOM 583 C C . LEU A 1 80 ? -12.861 -5.459 5.230 1.00 96.75 80 LEU A C 1
ATOM 585 O O . LEU A 1 80 ? -12.130 -5.411 4.241 1.00 96.75 80 LEU A O 1
ATOM 589 N N . GLN A 1 81 ? -13.383 -4.356 5.769 1.00 96.06 81 GLN A N 1
ATOM 590 C CA . GLN A 1 81 ? -13.127 -3.020 5.230 1.00 96.06 81 GLN A CA 1
ATOM 591 C C . GLN A 1 81 ? -11.644 -2.644 5.294 1.00 96.06 81 GLN A C 1
ATOM 593 O O . GLN A 1 81 ? -11.099 -2.145 4.313 1.00 96.06 81 GLN A O 1
ATOM 598 N N . ALA A 1 82 ? -10.958 -2.890 6.408 1.00 96.25 82 ALA A N 1
ATOM 599 C CA . ALA A 1 82 ? -9.532 -2.587 6.510 1.00 96.25 82 ALA A CA 1
ATOM 600 C C . ALA A 1 82 ? -8.687 -3.484 5.58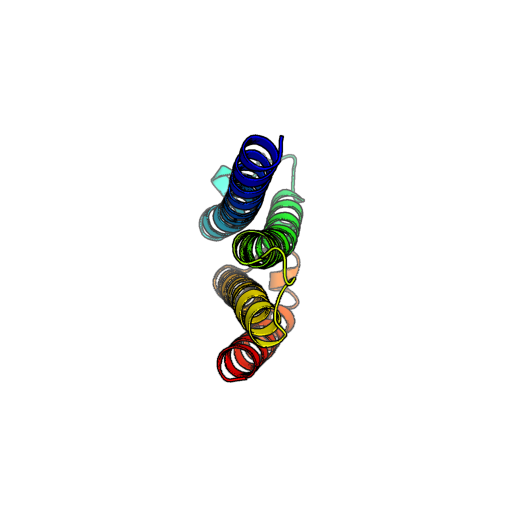8 1.00 96.25 82 ALA A C 1
ATOM 602 O O . ALA A 1 82 ? -7.785 -3.004 4.900 1.00 96.25 82 ALA A O 1
ATOM 603 N N . THR A 1 83 ? -9.030 -4.769 5.495 1.00 97.00 83 THR A N 1
ATOM 604 C CA . THR A 1 83 ? -8.430 -5.714 4.549 1.00 97.00 83 THR A CA 1
ATOM 605 C C . THR A 1 83 ? -8.646 -5.271 3.100 1.00 97.00 83 THR A C 1
ATOM 607 O O . THR A 1 83 ? -7.719 -5.364 2.298 1.00 97.00 83 THR A O 1
ATOM 610 N N . SER A 1 84 ? -9.818 -4.719 2.764 1.00 98.00 84 SER A N 1
ATOM 611 C CA . SER A 1 84 ? -10.085 -4.176 1.426 1.00 98.00 84 SER A CA 1
ATOM 612 C C . SER A 1 84 ? -9.128 -3.045 1.051 1.00 98.00 84 SER A C 1
ATOM 614 O O . SER A 1 84 ? -8.658 -3.000 -0.082 1.00 98.00 84 SER A O 1
ATOM 616 N N . VAL A 1 85 ? -8.769 -2.186 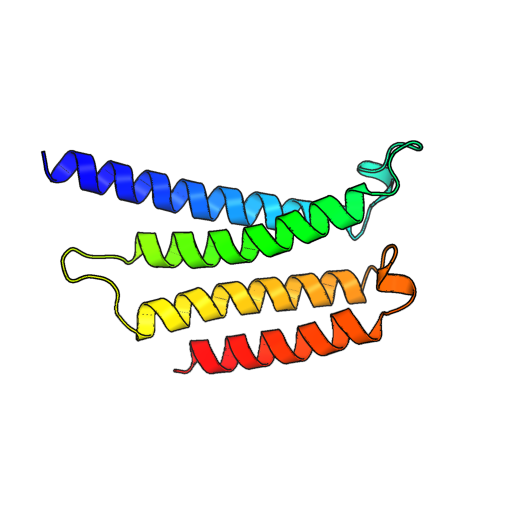2.013 1.00 97.62 85 VAL A N 1
ATOM 617 C CA . VAL A 1 85 ? -7.779 -1.121 1.806 1.00 97.62 85 VAL A CA 1
ATOM 618 C C . VAL A 1 85 ? -6.402 -1.723 1.542 1.00 97.62 85 VAL A C 1
ATOM 620 O O . VAL A 1 85 ? -5.748 -1.326 0.583 1.00 97.62 85 VAL A O 1
ATOM 623 N N . GLY A 1 86 ? -5.987 -2.718 2.334 1.00 97.62 86 GLY A N 1
ATOM 624 C CA . GLY A 1 86 ? -4.717 -3.421 2.124 1.00 97.62 86 GLY A CA 1
ATOM 625 C C . GLY A 1 86 ? -4.613 -4.037 0.727 1.00 97.62 86 GLY A C 1
ATOM 626 O O . GLY A 1 86 ? -3.638 -3.799 0.021 1.00 97.62 86 GLY A O 1
ATOM 627 N N . PHE A 1 87 ? -5.649 -4.752 0.280 1.00 98.25 87 PHE A N 1
ATOM 628 C CA . PHE A 1 87 ? -5.692 -5.294 -1.082 1.00 98.25 87 PHE A CA 1
ATOM 629 C C . PHE A 1 87 ? -5.759 -4.208 -2.159 1.00 98.25 87 PHE A C 1
ATOM 631 O O . PHE A 1 87 ? -5.134 -4.358 -3.203 1.00 98.25 87 PHE A O 1
ATOM 638 N N . GLY A 1 88 ? -6.466 -3.103 -1.915 1.00 98.25 88 GLY A N 1
ATOM 639 C CA . GLY A 1 88 ? -6.507 -1.972 -2.841 1.00 98.25 88 GLY A CA 1
ATOM 640 C C . GLY A 1 88 ? -5.125 -1.350 -3.049 1.00 98.25 88 GLY A C 1
ATOM 641 O O . GLY A 1 88 ? -4.732 -1.098 -4.187 1.00 98.25 88 GLY A O 1
ATOM 642 N N . LEU A 1 89 ? -4.365 -1.178 -1.964 1.00 98.19 89 LEU A N 1
ATOM 643 C CA . LEU A 1 89 ? -2.975 -0.725 -2.009 1.00 98.19 89 LEU A CA 1
ATOM 644 C C . LEU A 1 89 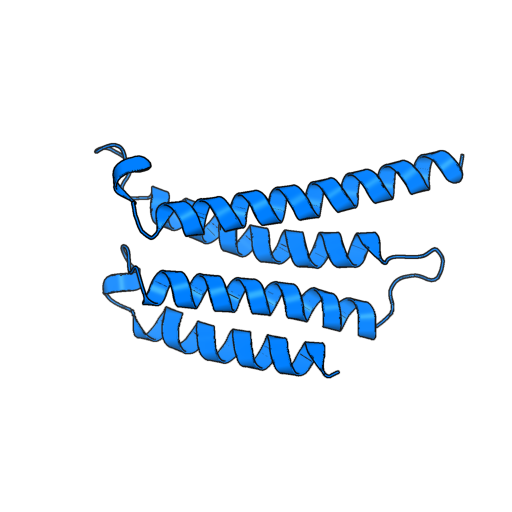? -2.086 -1.741 -2.734 1.00 98.19 89 LEU A C 1
ATOM 646 O O . LEU A 1 89 ? -1.376 -1.372 -3.659 1.00 98.19 89 LEU A O 1
ATOM 650 N N . LEU A 1 90 ? -2.167 -3.033 -2.406 1.00 98.19 90 LEU A N 1
ATOM 651 C CA . LEU A 1 90 ? -1.403 -4.052 -3.137 1.00 98.19 90 LEU A CA 1
ATOM 652 C C . LEU A 1 90 ? -1.718 -4.033 -4.637 1.00 98.19 90 LEU A C 1
ATOM 654 O O . LEU A 1 90 ? -0.802 -4.062 -5.452 1.00 98.19 90 LEU A O 1
ATOM 658 N N . GLY A 1 91 ? -2.993 -3.921 -5.013 1.00 97.88 91 GLY A N 1
ATOM 659 C CA . GLY A 1 91 ? -3.401 -3.791 -6.408 1.00 97.88 91 GLY A CA 1
ATOM 660 C C . GLY A 1 91 ? -2.777 -2.564 -7.073 1.00 97.88 91 GLY A C 1
ATOM 661 O O . GLY A 1 91 ? -2.122 -2.692 -8.104 1.00 97.88 91 GLY A O 1
ATOM 662 N N . PHE A 1 92 ? -2.917 -1.382 -6.475 1.00 97.56 92 PHE A N 1
ATOM 663 C CA . PHE A 1 92 ? -2.368 -0.152 -7.053 1.00 97.56 92 PHE A CA 1
ATOM 664 C C . PHE A 1 92 ? -0.840 -0.187 -7.174 1.00 97.56 92 PHE A C 1
ATOM 666 O O . PHE A 1 92 ? -0.289 0.245 -8.183 1.00 97.56 92 PHE A O 1
ATOM 673 N N . MET A 1 93 ? -0.155 -0.763 -6.190 1.00 96.75 93 MET A N 1
ATOM 674 C CA . MET A 1 93 ? 1.278 -1.017 -6.258 1.00 96.75 93 MET A CA 1
ATOM 675 C C . MET A 1 93 ? 1.629 -1.900 -7.456 1.00 96.75 93 MET A C 1
ATOM 677 O O . MET A 1 93 ? 2.543 -1.562 -8.203 1.00 96.75 93 MET A O 1
ATOM 681 N N . ARG A 1 94 ? 0.888 -2.996 -7.675 1.00 97.31 94 ARG A N 1
ATOM 682 C CA . ARG A 1 94 ? 1.116 -3.888 -8.821 1.00 97.31 94 ARG A CA 1
ATOM 683 C C . ARG A 1 94 ? 0.828 -3.228 -10.157 1.00 97.31 94 ARG A C 1
ATOM 685 O O . ARG A 1 94 ? 1.568 -3.461 -11.107 1.00 97.31 94 ARG A O 1
ATOM 692 N N . LEU A 1 95 ? -0.186 -2.369 -10.220 1.00 97.00 95 LEU A N 1
ATOM 693 C CA . LEU A 1 95 ? -0.420 -1.525 -11.386 1.00 97.00 95 LEU A CA 1
ATOM 694 C C . LEU A 1 95 ? 0.787 -0.614 -11.643 1.00 97.00 95 LEU A C 1
ATOM 696 O O . LEU A 1 95 ? 1.257 -0.542 -12.773 1.00 97.00 95 LEU A O 1
ATOM 700 N N . GLY A 1 96 ? 1.326 0.021 -10.600 1.00 95.56 96 GLY A N 1
ATOM 701 C CA . GLY A 1 96 ? 2.550 0.816 -10.685 1.00 95.56 96 GLY A CA 1
ATOM 702 C C . GLY A 1 96 ? 3.728 0.015 -11.245 1.00 95.56 96 GLY A C 1
ATOM 703 O O . GLY A 1 96 ? 4.347 0.456 -12.208 1.00 95.56 96 GLY A O 1
ATOM 704 N N . THR A 1 97 ? 3.992 -1.178 -10.705 1.00 94.88 97 THR A N 1
ATOM 705 C CA . THR A 1 97 ? 5.046 -2.084 -11.198 1.00 94.88 97 THR A CA 1
ATOM 706 C C . THR A 1 97 ? 4.812 -2.521 -12.645 1.00 94.88 97 THR A C 1
ATOM 708 O O . THR A 1 97 ? 5.765 -2.716 -13.388 1.00 94.88 97 THR A O 1
ATOM 711 N N . ALA A 1 98 ? 3.557 -2.689 -13.068 1.00 95.69 98 ALA A N 1
ATOM 712 C CA . ALA A 1 98 ? 3.239 -3.044 -14.448 1.00 95.69 98 ALA A CA 1
ATOM 713 C C . ALA A 1 98 ? 3.449 -1.871 -15.424 1.00 95.69 98 ALA A C 1
ATOM 715 O O . ALA A 1 98 ? 3.845 -2.088 -16.566 1.00 95.69 98 ALA A O 1
ATOM 716 N N . VAL A 1 99 ? 3.182 -0.636 -14.985 1.00 96.06 99 VAL A N 1
ATOM 717 C CA . VAL A 1 99 ? 3.379 0.582 -15.791 1.00 96.06 99 VAL A CA 1
ATOM 718 C C . VAL A 1 99 ? 4.857 0.976 -15.861 1.00 96.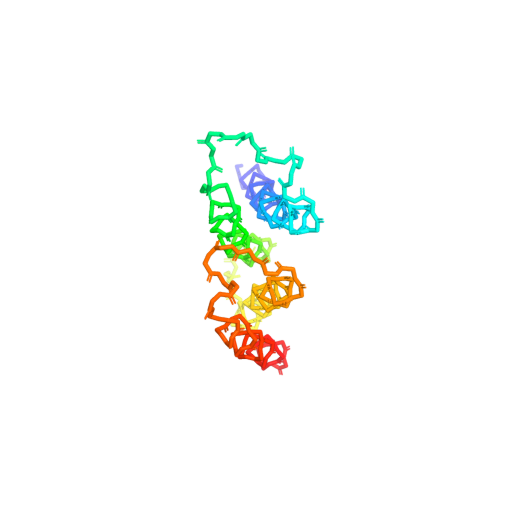06 99 VAL A C 1
ATOM 720 O O . VAL A 1 99 ? 5.331 1.376 -16.920 1.00 96.06 99 VAL A O 1
ATOM 723 N N . PHE A 1 100 ? 5.583 0.840 -14.752 1.00 94.06 100 PHE A N 1
ATOM 724 C CA . PHE A 1 100 ? 7.010 1.136 -14.630 1.00 94.06 100 PHE A CA 1
ATOM 725 C C . PHE A 1 100 ? 7.757 -0.130 -14.191 1.00 94.06 100 PHE A C 1
ATOM 727 O O . PHE A 1 100 ? 8.101 -0.278 -13.014 1.00 94.06 100 PHE A O 1
ATOM 734 N N . PRO A 1 101 ? 7.956 -1.096 -15.099 1.00 90.94 101 PRO A N 1
ATOM 735 C CA . PRO A 1 101 ? 8.614 -2.338 -14.739 1.00 90.94 101 PRO A CA 1
ATOM 736 C C . PRO A 1 101 ? 10.088 -2.088 -14.416 1.00 90.94 101 PRO A C 1
ATOM 738 O O . PRO A 1 101 ? 10.768 -1.337 -15.106 1.00 90.94 101 PRO A O 1
ATOM 741 N N . HIS A 1 102 ? 10.556 -2.742 -13.357 1.00 87.69 102 HIS A N 1
ATOM 742 C CA . HIS A 1 102 ? 11.961 -2.815 -12.970 1.00 87.69 102 HIS A CA 1
ATOM 743 C C . HIS A 1 102 ? 12.358 -4.285 -12.814 1.00 87.69 102 HIS A C 1
ATOM 745 O O . HIS A 1 102 ? 11.493 -5.156 -12.662 1.00 87.69 102 HIS A O 1
ATOM 751 N N . THR A 1 103 ? 13.652 -4.590 -12.786 1.00 86.75 103 THR A N 1
ATOM 752 C CA . THR A 1 103 ? 14.133 -5.960 -12.543 1.00 86.75 103 THR A CA 1
ATOM 753 C C . THR A 1 103 ? 13.616 -6.506 -11.194 1.00 86.75 103 THR A C 1
ATOM 755 O O . THR A 1 103 ? 13.669 -5.794 -10.186 1.00 86.75 103 THR A O 1
ATOM 758 N N . PRO A 1 104 ? 13.105 -7.755 -11.127 1.00 89.25 104 PRO A N 1
ATOM 759 C CA . PRO A 1 104 ? 12.968 -8.744 -12.207 1.00 89.25 104 PRO A CA 1
ATOM 760 C C . PRO A 1 104 ? 11.631 -8.680 -12.970 1.00 89.25 104 PRO A C 1
ATOM 762 O O . PRO A 1 104 ? 11.421 -9.451 -13.903 1.00 89.25 104 PRO A O 1
ATOM 765 N N . PHE A 1 105 ? 10.707 -7.799 -12.587 1.00 91.31 105 PHE A N 1
ATOM 766 C CA . PHE A 1 105 ? 9.339 -7.757 -13.112 1.00 91.31 105 PHE A CA 1
ATOM 767 C C . PHE A 1 105 ? 9.236 -7.423 -14.601 1.00 91.31 105 PHE A C 1
ATOM 769 O O . PHE A 1 105 ? 8.262 -7.828 -15.230 1.00 91.31 105 PHE A O 1
ATOM 776 N N . GLU A 1 106 ? 10.251 -6.784 -15.185 1.00 89.88 106 GLU A N 1
ATOM 777 C CA . GLU A 1 106 ? 10.380 -6.617 -16.641 1.00 89.88 106 GLU A CA 1
ATOM 778 C C . GLU A 1 106 ? 10.266 -7.948 -17.398 1.00 89.88 106 GLU A C 1
ATOM 780 O O . GLU A 1 106 ? 9.619 -8.025 -18.441 1.00 89.88 106 GLU A O 1
ATOM 785 N N . GLN A 1 107 ? 10.843 -9.021 -16.849 1.00 91.88 107 GLN A N 1
ATOM 7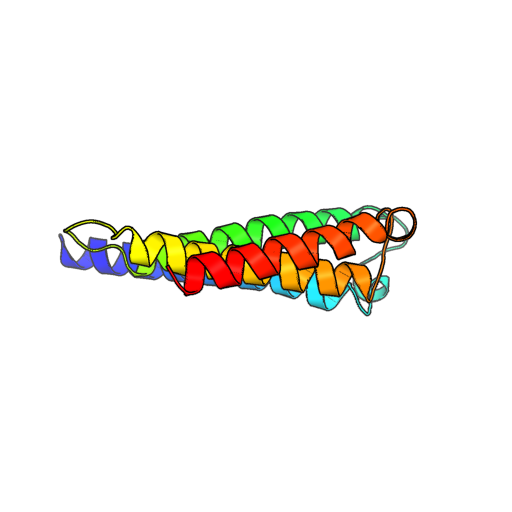86 C CA . GLN A 1 107 ? 10.878 -10.341 -17.486 1.00 91.88 107 GLN A CA 1
ATOM 787 C C . GLN A 1 107 ? 9.616 -11.168 -17.207 1.00 91.88 107 GLN A C 1
ATOM 789 O O . GLN A 1 107 ? 9.349 -12.156 -17.889 1.00 91.88 107 GLN A O 1
ATOM 794 N N . ILE A 1 108 ? 8.830 -10.774 -16.203 1.00 94.44 108 ILE A N 1
ATOM 795 C CA . ILE A 1 108 ? 7.658 -11.511 -15.715 1.00 94.44 108 ILE A CA 1
ATOM 796 C C . ILE A 1 108 ? 6.431 -10.603 -15.593 1.00 94.44 108 ILE A C 1
ATOM 798 O O . ILE A 1 108 ? 5.640 -10.750 -14.668 1.00 94.44 108 ILE A O 1
ATOM 802 N N . ILE A 1 109 ? 6.241 -9.678 -16.537 1.00 93.06 109 ILE A N 1
ATOM 803 C CA . ILE A 1 109 ? 5.219 -8.616 -16.477 1.00 93.06 109 ILE A CA 1
ATOM 804 C C . ILE A 1 109 ? 3.780 -9.121 -16.265 1.00 93.06 109 ILE A C 1
ATOM 806 O O . ILE A 1 109 ? 2.949 -8.443 -15.663 1.00 93.06 109 ILE A O 1
ATOM 810 N N . TYR A 1 110 ? 3.478 -10.346 -16.696 1.00 95.00 110 TYR A N 1
ATOM 811 C CA . TYR A 1 110 ? 2.177 -10.978 -16.469 1.00 95.00 110 TYR A CA 1
ATOM 812 C C . TYR A 1 110 ? 1.863 -11.180 -14.980 1.00 95.00 110 TYR A C 1
ATOM 814 O O . TYR A 1 110 ? 0.694 -11.182 -14.592 1.00 95.00 110 TYR A O 1
ATOM 822 N N . VAL A 1 111 ? 2.890 -11.315 -14.137 1.00 94.81 111 VAL A N 1
ATOM 823 C CA . VAL A 1 111 ? 2.758 -11.483 -12.686 1.00 94.81 111 VAL A CA 1
ATOM 824 C C . VAL A 1 111 ? 2.127 -10.237 -12.048 1.00 94.81 111 VAL A C 1
ATOM 826 O O . VAL A 1 111 ? 0.991 -10.361 -11.590 1.00 94.81 111 VAL A O 1
ATOM 829 N N . PRO A 1 112 ? 2.724 -9.025 -12.103 1.00 95.38 112 PRO A N 1
ATOM 830 C CA . PRO A 1 112 ? 2.094 -7.838 -11.526 1.00 95.38 112 PRO A CA 1
ATOM 831 C C . PRO A 1 112 ? 0.737 -7.512 -12.167 1.00 95.38 112 PRO A C 1
ATOM 833 O O . PRO A 1 112 ? -0.178 -7.099 -11.460 1.00 95.38 112 PRO A O 1
ATOM 836 N N . VAL A 1 113 ? 0.541 -7.760 -13.467 1.00 97.12 113 VAL A N 1
ATOM 837 C CA . VAL A 1 113 ? -0.769 -7.542 -14.112 1.00 97.12 113 VAL A CA 1
ATOM 838 C C . VAL A 1 113 ? -1.845 -8.472 -13.540 1.00 97.12 113 VAL A C 1
ATOM 840 O O . VAL A 1 113 ? -2.936 -8.019 -13.190 1.00 97.12 113 VAL A O 1
ATOM 843 N N . SER A 1 114 ? -1.556 -9.770 -13.420 1.00 97.44 114 SER A N 1
ATOM 844 C CA . SER A 1 114 ? -2.514 -10.738 -12.871 1.00 97.44 114 SER A CA 1
ATOM 845 C C . SER A 1 114 ? -2.805 -10.479 -11.391 1.00 97.44 114 SER A C 1
ATOM 847 O O . SER A 1 114 ? -3.962 -10.511 -10.967 1.00 97.44 114 SER A O 1
ATOM 849 N N . GLU A 1 115 ? -1.779 -10.140 -10.613 1.00 97.38 115 GLU A N 1
ATOM 850 C CA . GLU A 1 115 ? -1.916 -9.802 -9.200 1.00 97.38 115 GLU A CA 1
ATOM 851 C C . GLU A 1 115 ? -2.700 -8.506 -8.993 1.00 97.38 115 GLU A C 1
ATOM 853 O O . GLU A 1 115 ? -3.534 -8.455 -8.092 1.00 97.38 115 GLU A O 1
ATOM 858 N N . PHE A 1 116 ? -2.518 -7.492 -9.847 1.00 98.06 116 PHE A N 1
ATOM 859 C CA . PHE A 1 116 ? -3.356 -6.291 -9.837 1.00 98.06 116 PHE A CA 1
ATOM 860 C C . PHE A 1 116 ? -4.837 -6.657 -9.951 1.00 98.06 116 PHE A C 1
ATOM 862 O O . PHE A 1 116 ? -5.631 -6.274 -9.092 1.00 98.06 116 PHE A O 1
ATOM 869 N N . VAL A 1 117 ? -5.205 -7.459 -10.955 1.00 98.12 117 VAL A N 1
ATOM 870 C CA . VAL A 1 117 ? -6.598 -7.884 -11.160 1.00 98.12 117 VAL A CA 1
ATOM 871 C C . VAL A 1 117 ? -7.124 -8.635 -9.935 1.00 98.12 117 VAL A C 1
ATOM 873 O O . VAL A 1 117 ? -8.193 -8.300 -9.422 1.00 98.12 117 VAL A O 1
ATOM 876 N N . ILE A 1 118 ? -6.372 -9.616 -9.429 1.00 98.25 118 ILE A N 1
ATOM 877 C CA . ILE A 1 118 ? -6.778 -10.420 -8.268 1.00 98.25 118 ILE A CA 1
ATOM 878 C C . ILE A 1 118 ? -6.969 -9.533 -7.033 1.00 98.25 118 ILE A C 1
ATOM 880 O O . ILE A 1 118 ? -8.015 -9.598 -6.383 1.00 98.25 118 ILE A O 1
ATOM 884 N N . PHE A 1 119 ? -5.994 -8.683 -6.712 1.00 98.31 119 PHE A N 1
ATOM 885 C CA . PHE A 1 119 ? -6.053 -7.825 -5.532 1.00 98.31 119 PHE A CA 1
ATOM 886 C C . PHE A 1 119 ? -7.164 -6.783 -5.636 1.00 98.31 119 PHE A C 1
ATOM 888 O O . PHE A 1 119 ? -7.885 -6.577 -4.661 1.00 98.31 119 PHE A O 1
ATOM 895 N N . THR A 1 120 ? -7.397 -6.194 -6.809 1.00 98.06 120 THR A N 1
ATOM 896 C CA . THR A 1 120 ? -8.523 -5.277 -7.020 1.00 98.06 120 THR A CA 1
ATOM 897 C C . THR A 1 120 ? -9.869 -5.981 -6.848 1.00 98.06 120 THR A C 1
ATOM 899 O O . THR A 1 120 ? -10.754 -5.449 -6.174 1.00 98.06 120 THR A O 1
ATOM 902 N N . LEU A 1 121 ? -10.035 -7.194 -7.383 1.00 98.12 121 LEU A N 1
ATOM 903 C CA . LEU A 1 121 ? -11.265 -7.971 -7.197 1.00 98.12 121 LEU A CA 1
ATOM 904 C C . LEU A 1 121 ? -11.499 -8.325 -5.722 1.00 98.12 121 LEU A C 1
ATOM 906 O O . LEU A 1 121 ? -12.623 -8.194 -5.230 1.00 98.12 121 LEU A O 1
ATOM 910 N N . LEU A 1 122 ? -10.448 -8.725 -4.999 1.00 98.06 122 LEU A N 1
ATOM 911 C CA . LEU A 1 122 ? -10.520 -8.990 -3.559 1.00 98.06 122 LEU A CA 1
ATOM 912 C C . LEU A 1 122 ? -10.861 -7.725 -2.765 1.00 98.06 122 LEU A C 1
ATOM 914 O O . LEU A 1 122 ? -11.734 -7.774 -1.898 1.00 98.06 122 LEU A O 1
ATOM 918 N N . ALA A 1 123 ? -10.245 -6.589 -3.097 1.00 97.94 123 ALA A N 1
ATOM 919 C CA . ALA A 1 123 ? -10.544 -5.302 -2.479 1.00 97.94 123 ALA A CA 1
ATOM 920 C C . ALA A 1 123 ? -12.025 -4.937 -2.651 1.00 97.94 123 ALA A C 1
ATOM 922 O O . ALA A 1 123 ? -12.717 -4.665 -1.671 1.00 97.94 123 ALA A O 1
ATOM 923 N N . ILE A 1 124 ? -12.551 -5.022 -3.877 1.00 98.12 124 ILE A N 1
ATOM 924 C CA . ILE A 1 124 ? -13.964 -4.738 -4.165 1.00 98.12 124 ILE A CA 1
ATOM 925 C C . ILE A 1 124 ? -14.882 -5.698 -3.399 1.00 98.12 124 ILE A C 1
ATOM 927 O O . ILE A 1 124 ? -15.877 -5.265 -2.813 1.00 98.12 124 ILE A O 1
ATOM 931 N N . LYS A 1 125 ? -14.559 -6.997 -3.388 1.00 97.44 125 LYS A N 1
ATOM 932 C CA . LYS A 1 125 ? -15.356 -8.013 -2.693 1.00 97.44 125 LYS A CA 1
ATOM 933 C C . LYS A 1 125 ? -15.435 -7.731 -1.195 1.00 97.44 125 LYS A C 1
ATOM 935 O O . LYS A 1 125 ? -16.531 -7.752 -0.642 1.00 97.44 125 LYS A O 1
ATOM 940 N N . PHE A 1 126 ? -14.307 -7.451 -0.547 1.00 96.00 126 PHE A N 1
ATOM 941 C CA . PHE A 1 126 ? -14.269 -7.186 0.891 1.00 96.00 126 PHE A CA 1
ATOM 942 C C . PHE A 1 126 ? -14.862 -5.835 1.270 1.00 96.00 126 PHE A C 1
ATOM 944 O O . PHE A 1 126 ? -15.449 -5.728 2.339 1.00 96.00 126 PHE A O 1
ATOM 951 N N . TYR A 1 127 ? -14.779 -4.831 0.396 1.00 94.75 127 TYR A N 1
ATOM 952 C CA . TYR A 1 127 ? -15.421 -3.540 0.634 1.00 94.75 127 TYR A CA 1
ATOM 953 C C . TYR A 1 127 ? -16.955 -3.636 0.626 1.00 94.75 127 TYR A C 1
ATOM 955 O O . TYR A 1 127 ? -17.624 -2.946 1.391 1.00 94.75 127 TYR A O 1
ATOM 963 N N . LYS A 1 128 ? -17.512 -4.496 -0.239 1.00 93.31 128 LYS A N 1
ATOM 964 C CA . LYS A 1 128 ? -18.962 -4.718 -0.376 1.00 93.31 128 LYS A CA 1
ATOM 965 C C . LYS A 1 128 ? -19.544 -5.739 0.613 1.00 93.31 128 LYS A C 1
ATOM 967 O O . LYS A 1 128 ? -20.758 -5.927 0.607 1.00 93.31 128 LYS A O 1
ATOM 972 N N . SER A 1 129 ? -18.697 -6.428 1.381 1.00 87.69 129 SER A N 1
ATOM 973 C CA . SER A 1 129 ? -19.097 -7.444 2.371 1.00 87.69 129 SER A CA 1
ATOM 974 C C . SER A 1 129 ? -19.391 -6.821 3.733 1.00 87.69 129 SER A C 1
ATOM 976 O O . SER A 1 129 ? -20.252 -7.384 4.439 1.00 87.69 129 SER A O 1
#

Solvent-accessible surface area (backbone atoms only — not comparable to full-atom values): 6442 Å² total; per-residue (Å²): 115,72,71,62,53,54,54,48,53,45,50,53,17,50,51,37,26,51,52,9,47,52,34,29,50,53,30,64,60,34,49,86,42,49,75,82,74,46,56,101,87,44,94,56,53,62,55,51,31,48,51,38,19,55,52,8,21,50,32,29,19,49,15,51,36,56,62,64,46,49,98,94,45,70,53,73,60,53,48,33,39,20,49,14,51,20,26,40,44,49,11,54,50,20,46,48,43,52,76,37,53,50,82,70,42,63,84,44,46,67,53,35,49,52,48,18,54,52,24,39,53,50,12,53,52,30,60,75,96

Radius of gyration: 16.87 Å; Cα contacts (8 Å, |Δi|>4): 153; chains: 1; bounding box: 46×21×52 Å